Protein AF-A0A0Q5UNH4-F1 (afdb_monomer)

Nearest PDB structures (foldseek):
  7r5j-assembly1_T0  TM=3.420E-01  e=1.163E+00  Homo sapiens
  8b0h-assembly1_E  TM=2.039E-01  e=4.085E+00  Homo sapiens

Radius of gyration: 20.12 Å; Cα contacts (8 Å, |Δi|>4): 174; chains: 1; bounding box: 45×34×54 Å

Sequence (94 aa):
MYQSPNENFHIESNSGIGWKYLHYSKPEGEDFDKKDIKPTLHTIAFSQGVKIMFYGFGVHCNYNYAPYGLFNSKAERNFGGSSLNIGLSGSWNF

pLDDT: mean 80.59, std 14.58, range [40.84, 97.06]

Solvent-accessible surface area (backbone atoms only — not comparable to full-atom values): 5655 Å² total; per-residue (Å²): 133,89,74,71,97,75,67,49,60,50,76,47,78,47,77,48,78,45,81,44,79,46,79,57,80,73,71,90,50,80,83,51,70,79,46,95,65,80,56,71,44,49,28,66,26,42,33,47,29,44,34,46,36,47,72,42,36,28,46,33,42,35,40,37,43,30,49,34,22,80,72,31,92,88,45,54,85,82,38,59,50,74,49,79,47,74,50,77,48,78,55,83,88,130

Structure (mmCIF, N/CA/C/O backbone):
data_AF-A0A0Q5UNH4-F1
#
_entry.id   AF-A0A0Q5UNH4-F1
#
loop_
_atom_site.group_PDB
_atom_site.id
_atom_site.type_symbol
_atom_site.label_atom_id
_atom_site.label_alt_id
_atom_site.label_comp_id
_atom_site.label_asym_id
_atom_site.label_entity_id
_atom_site.label_seq_id
_atom_site.pdbx_PDB_ins_code
_atom_site.Cartn_x
_atom_site.Cartn_y
_atom_site.Cartn_z
_atom_site.occupancy
_atom_site.B_iso_or_equiv
_atom_site.auth_seq_id
_atom_site.auth_comp_id
_atom_site.auth_asym_id
_atom_site.auth_atom_id
_atom_site.pdbx_PDB_model_num
ATOM 1 N N . MET A 1 1 ? 16.840 -18.803 -10.138 1.00 40.84 1 MET A N 1
ATOM 2 C CA . MET A 1 1 ? 15.953 -18.095 -11.086 1.00 40.84 1 MET A CA 1
ATOM 3 C C . MET A 1 1 ? 16.789 -17.737 -12.298 1.00 40.84 1 MET A C 1
ATOM 5 O O . MET A 1 1 ? 17.784 -17.051 -12.127 1.00 40.84 1 MET A O 1
ATOM 9 N N . TYR A 1 2 ? 16.467 -18.280 -13.470 1.00 42.00 2 TYR A N 1
ATOM 10 C CA . TYR A 1 2 ? 17.137 -17.938 -14.726 1.00 42.00 2 TYR A CA 1
ATOM 11 C C . TYR A 1 2 ? 16.454 -16.679 -15.264 1.00 42.00 2 TYR A C 1
ATOM 13 O O . TYR A 1 2 ? 15.302 -16.752 -15.681 1.00 42.00 2 TYR A O 1
ATOM 21 N N . GLN A 1 3 ? 17.099 -15.519 -15.145 1.00 54.03 3 GLN A N 1
ATOM 22 C CA . GLN A 1 3 ? 16.600 -14.299 -15.777 1.00 54.03 3 GLN A CA 1
ATOM 23 C C . GLN A 1 3 ? 16.977 -14.335 -17.258 1.00 54.03 3 GLN A C 1
ATOM 25 O O . GLN A 1 3 ? 18.113 -14.661 -17.606 1.00 54.03 3 GLN A O 1
ATOM 30 N N . SER A 1 4 ? 16.005 -14.038 -18.122 1.00 50.91 4 SER A N 1
ATOM 31 C CA . SER A 1 4 ? 16.242 -13.865 -19.552 1.00 50.91 4 SER A CA 1
ATOM 32 C C . SER A 1 4 ? 17.335 -12.804 -19.749 1.00 50.91 4 SER A C 1
ATOM 34 O O . SER A 1 4 ? 17.233 -11.731 -19.151 1.00 50.91 4 SER A O 1
ATOM 36 N N . PRO A 1 5 ? 18.360 -13.046 -20.587 1.00 55.88 5 PRO A N 1
ATOM 37 C CA . PRO A 1 5 ? 19.453 -12.098 -20.811 1.00 55.88 5 PRO A CA 1
ATOM 38 C C . PRO A 1 5 ? 19.011 -10.742 -21.380 1.00 55.88 5 PRO A C 1
ATOM 40 O O . PRO A 1 5 ? 19.841 -9.854 -21.541 1.00 55.88 5 PRO A O 1
ATOM 43 N N . ASN A 1 6 ? 17.736 -10.595 -21.762 1.00 61.22 6 ASN A N 1
ATOM 44 C CA . ASN A 1 6 ? 17.262 -9.461 -22.542 1.00 61.22 6 ASN A CA 1
ATOM 45 C C . ASN A 1 6 ? 15.787 -9.106 -22.268 1.00 61.22 6 ASN A C 1
ATOM 47 O O . ASN A 1 6 ? 15.008 -8.893 -23.196 1.00 61.22 6 ASN A O 1
ATOM 51 N N . GLU A 1 7 ? 15.367 -9.049 -21.004 1.00 65.75 7 GLU A N 1
ATOM 52 C CA . GLU A 1 7 ? 14.030 -8.545 -20.649 1.00 65.75 7 GLU A CA 1
ATOM 53 C C .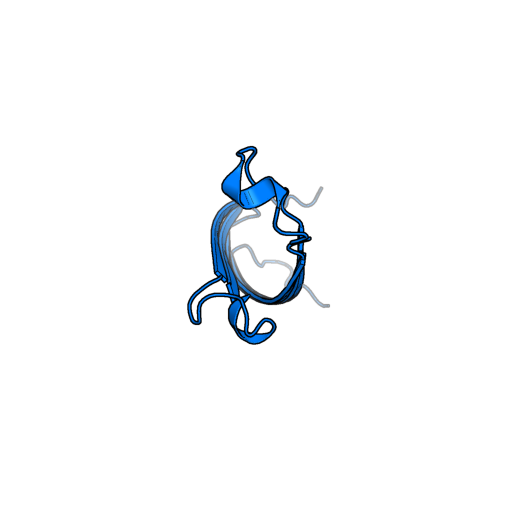 GLU A 1 7 ? 14.037 -7.028 -20.449 1.00 65.75 7 GLU A C 1
ATOM 55 O O . GLU A 1 7 ? 13.836 -6.492 -19.360 1.00 65.75 7 GLU A O 1
ATOM 60 N N . ASN A 1 8 ? 14.226 -6.319 -21.565 1.00 80.38 8 ASN A N 1
ATOM 61 C CA . ASN A 1 8 ? 14.017 -4.874 -21.634 1.00 80.38 8 ASN A CA 1
ATOM 62 C C . ASN A 1 8 ? 12.562 -4.484 -21.372 1.00 80.38 8 ASN A C 1
ATOM 64 O O . ASN A 1 8 ? 12.299 -3.310 -21.173 1.00 80.38 8 ASN A O 1
ATOM 68 N N . PHE A 1 9 ? 11.619 -5.425 -21.387 1.00 88.50 9 PHE A N 1
ATOM 69 C CA . PHE A 1 9 ? 10.236 -5.201 -20.995 1.00 88.50 9 PHE A CA 1
ATOM 70 C C . PHE A 1 9 ? 9.734 -6.387 -20.180 1.00 88.50 9 PHE A C 1
ATOM 72 O O . PHE A 1 9 ? 9.878 -7.528 -20.617 1.00 88.50 9 PHE A O 1
ATOM 79 N N . HIS A 1 10 ? 9.113 -6.120 -19.036 1.00 88.69 10 HIS A N 1
ATOM 80 C CA . HIS A 1 10 ? 8.410 -7.141 -18.268 1.00 88.69 10 HIS A CA 1
ATOM 81 C C . HIS A 1 10 ? 7.297 -6.529 -17.415 1.00 88.69 10 HIS A C 1
ATOM 83 O O . HIS A 1 10 ? 7.284 -5.332 -17.118 1.00 88.69 10 HIS A O 1
ATOM 89 N N . ILE A 1 11 ? 6.344 -7.374 -17.030 1.00 91.38 11 ILE A N 1
ATOM 90 C CA . ILE A 1 11 ? 5.234 -7.017 -16.150 1.00 91.38 11 ILE A CA 1
ATOM 91 C C . ILE A 1 11 ? 5.332 -7.893 -14.905 1.00 91.38 11 ILE A C 1
ATOM 93 O O . ILE A 1 11 ? 5.369 -9.118 -15.005 1.00 91.38 11 ILE A O 1
ATOM 97 N N . GLU A 1 12 ? 5.342 -7.269 -13.733 1.00 91.31 12 GLU A N 1
ATOM 98 C CA . GLU A 1 12 ? 5.322 -7.955 -12.445 1.00 91.31 12 GLU A CA 1
ATOM 99 C C . GLU A 1 12 ? 3.956 -7.777 -11.787 1.00 91.31 12 GLU A C 1
ATOM 101 O O . GLU A 1 12 ? 3.414 -6.672 -11.733 1.00 91.31 12 GLU A O 1
ATOM 106 N N . SER A 1 13 ? 3.431 -8.851 -11.2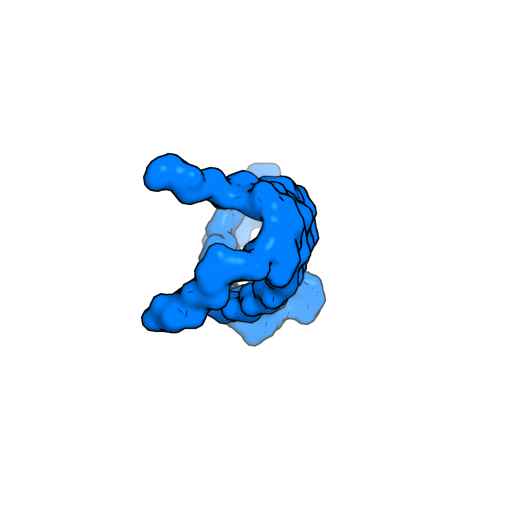09 1.00 93.38 13 SER A N 1
ATOM 107 C CA . SER A 1 13 ? 2.266 -8.813 -10.328 1.00 93.38 13 SER A CA 1
ATOM 108 C C . SER A 1 13 ? 2.693 -9.228 -8.927 1.00 93.38 13 SER A C 1
ATOM 110 O O . SER A 1 13 ? 3.410 -10.212 -8.762 1.00 93.38 13 SER A O 1
ATOM 112 N N . ASN A 1 14 ? 2.288 -8.457 -7.921 1.00 92.50 14 ASN A N 1
ATOM 113 C CA . ASN A 1 14 ? 2.688 -8.649 -6.531 1.00 92.50 14 ASN A CA 1
ATOM 114 C C . ASN A 1 14 ? 1.439 -8.732 -5.659 1.00 92.50 14 ASN A C 1
ATOM 116 O O . ASN A 1 14 ? 0.736 -7.735 -5.498 1.00 92.50 14 ASN A O 1
ATOM 120 N N . SER A 1 15 ? 1.180 -9.900 -5.082 1.00 96.38 15 SER A N 1
ATOM 121 C CA . SER A 1 15 ? 0.104 -10.106 -4.113 1.00 96.38 15 SER A CA 1
ATOM 122 C C . SER A 1 15 ? 0.701 -10.265 -2.721 1.00 96.38 15 SER A C 1
ATOM 124 O O . SER A 1 15 ? 1.721 -10.935 -2.555 1.00 96.38 15 SER A O 1
ATOM 126 N N . GLY A 1 16 ? 0.072 -9.667 -1.716 1.00 94.94 16 GLY A N 1
ATOM 127 C CA . GLY A 1 16 ? 0.544 -9.722 -0.339 1.00 94.94 16 GLY A CA 1
ATOM 128 C C . GLY A 1 16 ? -0.583 -9.963 0.650 1.00 94.94 16 GLY A C 1
ATOM 129 O O . GLY A 1 16 ? -1.709 -9.495 0.476 1.00 94.94 16 GLY A O 1
ATOM 130 N N . ILE A 1 17 ? -0.250 -10.681 1.718 1.00 95.00 17 ILE A N 1
ATOM 131 C CA . ILE A 1 17 ? -1.068 -10.807 2.920 1.00 95.00 17 ILE A CA 1
ATOM 132 C C . ILE A 1 17 ? -0.204 -10.315 4.077 1.00 95.00 17 ILE A C 1
ATOM 134 O O . ILE A 1 17 ? 0.951 -10.718 4.205 1.00 95.00 17 ILE A O 1
ATOM 138 N N . GLY A 1 18 ? -0.743 -9.426 4.902 1.00 91.75 18 GLY A N 1
ATOM 139 C CA . GLY A 1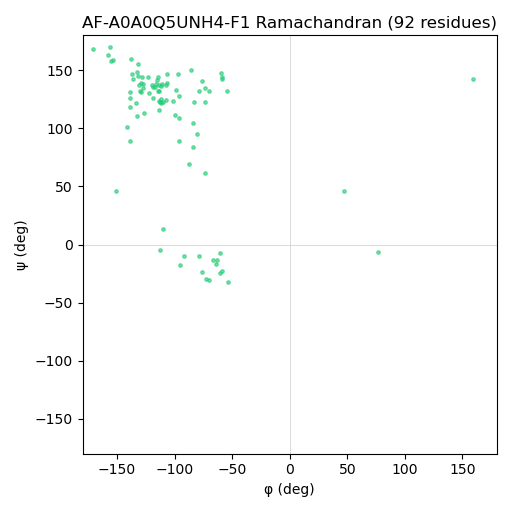 18 ? -0.029 -8.849 6.034 1.00 91.75 18 GLY A CA 1
ATOM 140 C C . GLY A 1 18 ? -0.901 -8.748 7.274 1.00 91.75 18 GLY A C 1
ATOM 141 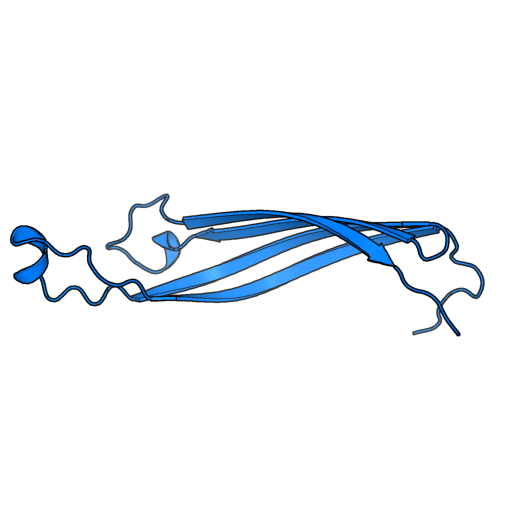O O . GLY A 1 18 ? -2.125 -8.730 7.192 1.00 91.75 18 GLY A O 1
ATOM 142 N N . TRP A 1 19 ? -0.267 -8.649 8.435 1.00 91.44 19 TRP A N 1
ATOM 143 C CA . TRP A 1 19 ? -0.937 -8.312 9.686 1.00 91.44 19 TRP A CA 1
ATOM 144 C C . TRP A 1 19 ? -0.791 -6.815 9.945 1.00 91.44 19 TRP A C 1
ATOM 146 O O . TRP A 1 19 ? 0.324 -6.290 9.915 1.00 91.44 19 TRP A O 1
ATOM 156 N N . LYS A 1 20 ? -1.897 -6.115 10.203 1.00 89.25 20 LYS A N 1
ATOM 157 C CA . LYS A 1 20 ? -1.873 -4.696 10.569 1.00 89.25 20 LYS A CA 1
ATOM 158 C C . LYS A 1 20 ? -2.340 -4.497 11.997 1.00 89.25 20 LYS A C 1
ATOM 160 O O . LYS A 1 20 ? -3.396 -4.984 12.387 1.00 89.25 20 LYS A O 1
ATOM 165 N N . TYR A 1 21 ? -1.563 -3.710 12.729 1.00 87.38 21 TYR A N 1
ATOM 166 C CA . TYR A 1 21 ? -1.885 -3.213 14.056 1.00 87.38 21 TYR A CA 1
ATOM 167 C C . TYR A 1 21 ? -2.084 -1.704 13.981 1.00 87.38 21 TYR A C 1
ATOM 169 O O . TYR A 1 21 ? -1.198 -0.985 13.523 1.00 87.38 21 TYR A O 1
ATOM 177 N N . LEU A 1 22 ? -3.255 -1.239 14.401 1.00 82.94 22 LEU A N 1
ATOM 178 C CA . LEU A 1 22 ? -3.568 0.173 14.533 1.00 82.94 22 LEU A CA 1
ATOM 179 C C . LEU A 1 22 ? -3.760 0.482 16.014 1.00 82.94 22 LEU A C 1
ATOM 181 O O . LEU A 1 22 ? -4.683 -0.025 16.653 1.00 82.94 22 LEU A O 1
ATOM 185 N N . HIS A 1 23 ? -2.872 1.319 16.536 1.00 81.81 23 HIS A N 1
ATOM 186 C CA . HIS A 1 23 ? -2.985 1.910 17.857 1.00 81.81 23 HIS A CA 1
ATOM 187 C C . HIS A 1 23 ? -3.263 3.394 17.671 1.00 81.81 23 HIS A C 1
ATOM 189 O O . HIS A 1 23 ? -2.482 4.078 17.009 1.00 81.81 23 HIS A O 1
ATOM 195 N N . TYR A 1 24 ? -4.367 3.885 18.223 1.00 73.00 24 TYR A N 1
ATOM 196 C CA . TYR A 1 24 ? -4.664 5.310 18.208 1.00 73.00 24 TYR A CA 1
ATOM 197 C C . TYR A 1 24 ? -4.982 5.809 19.610 1.00 73.00 24 TYR A C 1
ATOM 199 O O . TYR A 1 24 ? -5.593 5.113 20.422 1.00 73.00 24 TYR A O 1
ATOM 207 N N . SER A 1 25 ? -4.548 7.033 19.888 1.00 68.31 25 SER A N 1
ATOM 208 C CA . SER A 1 25 ? -4.929 7.736 21.103 1.00 68.31 25 SER A CA 1
ATOM 209 C C . SER A 1 25 ? -6.354 8.247 20.950 1.00 68.31 25 SER A C 1
ATOM 211 O O . SER A 1 25 ? -6.753 8.705 19.876 1.00 68.31 25 SER A O 1
ATOM 213 N N . LYS A 1 26 ? -7.135 8.162 22.026 1.00 69.94 26 LYS A N 1
ATOM 214 C CA . LYS A 1 26 ? -8.439 8.821 22.078 1.00 69.94 26 LYS A CA 1
ATOM 215 C C . LYS A 1 26 ? -8.258 10.341 21.879 1.00 69.94 26 LYS A C 1
ATOM 217 O O . LYS A 1 26 ? -7.259 10.879 22.359 1.00 69.94 26 LYS A O 1
ATOM 222 N N . PRO A 1 27 ? -9.188 11.028 21.196 1.00 67.12 27 PRO A N 1
ATOM 223 C CA . PRO A 1 27 ? -9.226 12.488 21.197 1.00 67.12 27 PRO A CA 1
ATOM 224 C C . PRO A 1 27 ? -9.379 13.009 22.634 1.00 67.12 27 PRO A C 1
ATOM 226 O O . PRO A 1 27 ? -10.104 12.402 23.425 1.00 67.12 27 PRO A O 1
ATOM 229 N N . GLU A 1 28 ? -8.714 14.114 22.969 1.00 64.50 28 GLU A N 1
ATOM 230 C CA . GLU A 1 28 ? -8.867 14.772 24.273 1.00 64.50 28 GLU A CA 1
ATOM 231 C C . GLU A 1 28 ? -10.255 15.433 24.373 1.00 64.50 28 GLU A C 1
ATOM 233 O O . GLU A 1 28 ? -10.700 16.102 23.438 1.00 64.50 2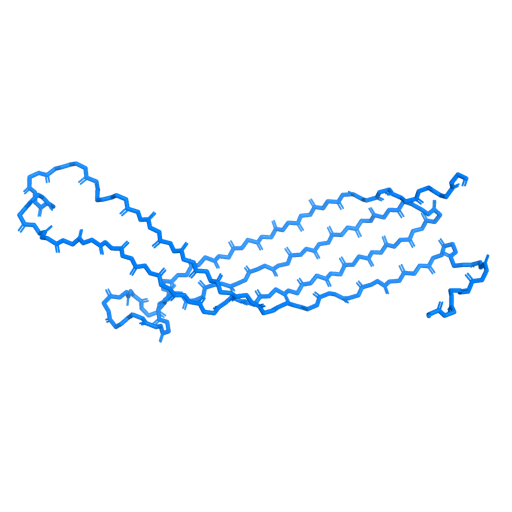8 GLU A O 1
ATOM 238 N N . GLY A 1 29 ? -10.966 15.211 25.485 1.00 68.75 29 GLY A N 1
ATOM 239 C CA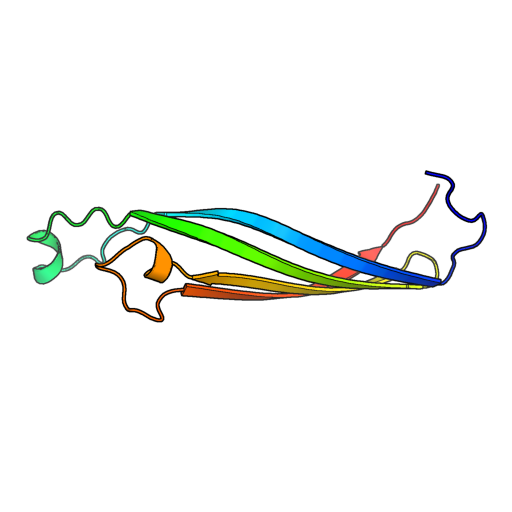 . GLY A 1 29 ? -12.316 15.737 25.715 1.00 68.75 29 GLY A CA 1
ATOM 240 C C . GLY A 1 29 ? -13.094 14.952 26.779 1.00 68.75 29 GLY A C 1
ATOM 241 O O . GLY A 1 29 ? -13.010 13.722 26.842 1.00 68.75 29 GLY A O 1
ATOM 242 N N . GLU A 1 30 ? -13.890 15.659 27.593 1.00 57.97 30 GLU A N 1
ATOM 243 C CA . GLU A 1 30 ? -14.521 15.130 28.820 1.00 57.97 30 GLU A CA 1
ATOM 244 C C . GLU A 1 30 ? -15.351 13.843 28.622 1.00 57.97 30 GLU A C 1
ATOM 246 O O . GLU A 1 30 ? -15.386 12.981 29.506 1.00 57.97 30 GLU A O 1
ATOM 251 N N . ASP A 1 31 ? -15.991 13.670 27.461 1.00 64.81 31 ASP A N 1
ATOM 252 C CA . ASP A 1 31 ? -16.832 12.502 27.153 1.00 64.81 31 ASP A CA 1
ATOM 253 C C . ASP A 1 31 ? -16.033 11.228 26.821 1.00 64.81 31 ASP A C 1
ATOM 255 O O . ASP A 1 31 ? -16.533 10.106 26.982 1.00 64.81 31 ASP A O 1
ATOM 259 N N . PHE A 1 32 ? -14.786 11.380 26.369 1.00 62.06 32 PHE A N 1
ATOM 260 C CA . PHE A 1 32 ? -13.881 10.270 26.054 1.00 62.06 32 PHE A CA 1
ATOM 261 C C . PHE A 1 32 ? -12.951 9.938 27.224 1.00 62.06 32 PHE A C 1
ATOM 263 O O . PHE A 1 32 ? -12.427 8.824 27.295 1.00 62.06 32 PHE A O 1
ATOM 270 N N . ASP A 1 33 ? -12.792 10.850 28.187 1.00 60.69 33 ASP A N 1
ATOM 271 C CA . ASP A 1 33 ? -11.965 10.624 29.373 1.00 60.69 33 ASP A CA 1
ATOM 272 C C . ASP A 1 33 ? -12.536 9.617 30.360 1.00 60.69 33 ASP A C 1
ATOM 274 O O . ASP A 1 33 ? -11.787 8.852 30.968 1.00 60.69 33 ASP A O 1
ATOM 278 N N . LYS A 1 34 ? -13.863 9.527 30.428 1.00 61.00 34 LYS A N 1
ATOM 279 C CA . LYS A 1 34 ? -14.577 8.550 31.261 1.00 61.00 34 LYS A CA 1
ATOM 280 C C . LYS A 1 34 ? -14.627 7.148 30.648 1.00 61.00 34 LYS A C 1
ATOM 282 O O . LYS A 1 34 ? -15.051 6.204 31.311 1.00 61.00 34 LYS A O 1
ATOM 287 N N . LYS A 1 35 ? -14.230 6.996 29.382 1.00 60.19 35 LYS A N 1
ATOM 288 C CA . LYS A 1 35 ? -14.223 5.713 28.677 1.00 60.19 35 LYS A CA 1
ATOM 289 C C . LYS A 1 35 ? -12.796 5.157 28.678 1.00 60.19 35 LYS A C 1
ATOM 291 O O . LYS A 1 35 ? -11.931 5.692 27.991 1.00 60.19 35 LYS A O 1
ATOM 296 N N . ASP A 1 36 ? -12.554 4.061 29.403 1.00 55.38 36 ASP A N 1
ATOM 297 C CA . ASP A 1 36 ? -11.295 3.289 29.339 1.00 55.38 36 ASP A CA 1
ATOM 298 C C . ASP A 1 36 ? -11.227 2.487 28.028 1.00 55.38 36 ASP A C 1
ATOM 300 O O . ASP A 1 36 ? -11.271 1.257 27.979 1.00 55.38 36 ASP A O 1
ATOM 304 N N . ILE A 1 37 ? -11.233 3.213 26.913 1.00 58.41 37 ILE A N 1
ATOM 305 C CA . ILE A 1 37 ? -11.058 2.660 25.581 1.00 58.41 37 ILE A CA 1
ATOM 306 C C . ILE A 1 37 ? -9.578 2.828 25.262 1.00 58.41 37 ILE A C 1
ATOM 308 O O . ILE A 1 37 ? -9.107 3.939 25.031 1.00 58.41 37 ILE A O 1
ATOM 312 N N . LYS A 1 38 ? -8.851 1.711 25.242 1.00 61.28 38 LYS A N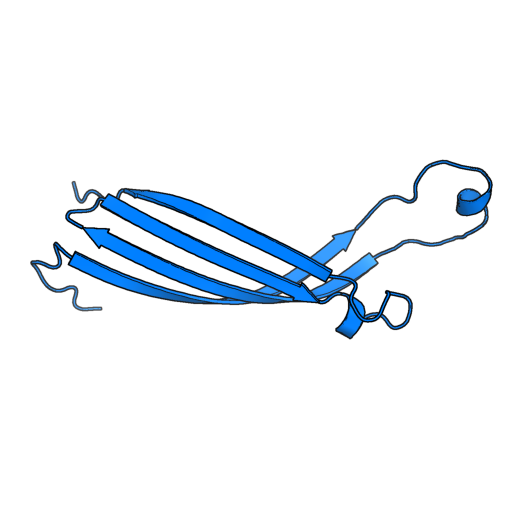 1
ATOM 313 C CA . LYS A 1 38 ? -7.548 1.585 24.583 1.00 61.28 38 LYS A CA 1
ATOM 314 C C . LYS A 1 38 ? -7.818 0.988 23.212 1.00 61.28 38 LYS A C 1
ATOM 316 O O . LYS A 1 38 ? -7.909 -0.237 23.108 1.00 61.28 38 LYS A O 1
ATOM 321 N N . PRO A 1 39 ? -8.068 1.798 22.177 1.00 65.69 39 PRO A N 1
ATOM 322 C CA . PRO A 1 39 ? -8.549 1.243 20.939 1.00 65.69 39 PRO A CA 1
ATOM 323 C C . PRO A 1 39 ? -7.363 0.686 20.157 1.00 65.69 39 PRO A C 1
ATOM 325 O O . PRO A 1 39 ? -6.628 1.380 19.456 1.00 65.69 39 PRO A O 1
ATOM 328 N N . THR A 1 40 ? -7.164 -0.610 20.334 1.00 76.38 40 THR A N 1
ATOM 329 C CA . THR A 1 40 ? -6.248 -1.418 19.551 1.00 76.38 40 THR A CA 1
ATOM 330 C C . THR A 1 40 ? -7.056 -2.200 18.533 1.00 76.38 40 THR A C 1
ATOM 332 O O . THR A 1 40 ? -7.992 -2.927 18.872 1.00 76.38 40 THR A O 1
ATOM 335 N N . LEU A 1 41 ? -6.719 -2.025 17.259 1.00 82.12 41 LEU A N 1
ATOM 336 C CA . LEU A 1 41 ? -7.359 -2.739 16.164 1.00 82.12 41 LEU A CA 1
ATOM 337 C C . LEU A 1 41 ? -6.329 -3.578 15.431 1.00 82.12 41 LEU A C 1
ATOM 339 O O . LEU A 1 41 ? -5.225 -3.131 15.121 1.00 82.12 41 LEU A O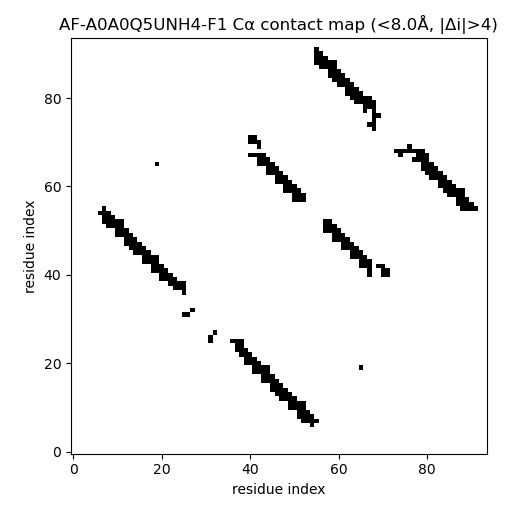 1
ATOM 343 N N . HIS A 1 42 ? -6.725 -4.806 15.138 1.00 87.25 42 HIS A N 1
ATOM 344 C CA . HIS A 1 42 ? -5.926 -5.752 14.389 1.00 87.25 42 HIS A CA 1
ATOM 345 C C . HIS A 1 42 ? -6.721 -6.210 13.180 1.00 87.25 42 HIS A C 1
ATOM 347 O O . HIS A 1 42 ? -7.939 -6.345 13.259 1.00 87.25 42 HIS A O 1
ATOM 353 N N . THR A 1 43 ? -6.047 -6.437 12.062 1.00 89.94 43 THR A N 1
ATOM 354 C CA . THR A 1 43 ? -6.673 -7.073 10.905 1.00 89.94 43 THR A CA 1
ATOM 355 C C . THR A 1 43 ? -5.643 -7.763 10.034 1.00 89.94 43 THR A C 1
ATOM 357 O O . THR A 1 43 ? -4.466 -7.396 10.021 1.00 89.94 43 THR A O 1
ATOM 360 N N . ILE A 1 44 ? -6.116 -8.722 9.248 1.00 91.31 44 ILE A N 1
ATOM 361 C CA . ILE A 1 44 ? -5.423 -9.158 8.042 1.00 91.31 44 ILE A CA 1
ATOM 362 C C . ILE A 1 44 ? -5.606 -8.071 6.979 1.00 91.31 44 ILE A C 1
ATOM 364 O O . ILE A 1 44 ? -6.703 -7.535 6.811 1.00 91.31 44 ILE A 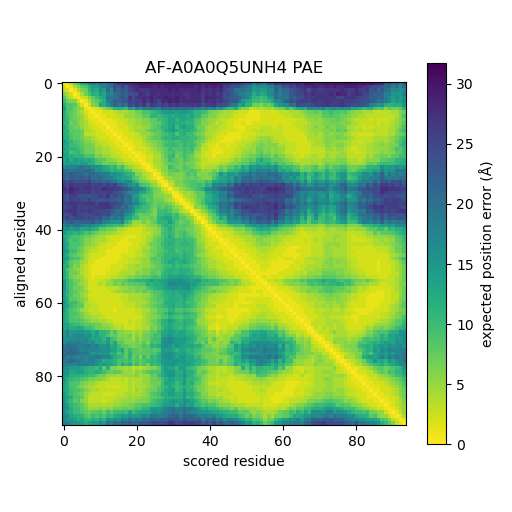O 1
ATOM 368 N N . ALA A 1 45 ? -4.525 -7.724 6.297 1.00 91.69 45 ALA A N 1
ATOM 369 C CA . ALA A 1 45 ? -4.501 -6.812 5.172 1.00 91.69 45 ALA A CA 1
ATOM 370 C C . ALA A 1 45 ? -4.107 -7.565 3.905 1.00 91.69 45 ALA A C 1
ATOM 372 O O . ALA A 1 45 ? -3.252 -8.449 3.936 1.00 91.69 45 ALA A O 1
ATOM 373 N N . PHE A 1 46 ? -4.709 -7.164 2.796 1.00 94.50 46 PHE A N 1
ATOM 374 C CA . PHE A 1 46 ? -4.436 -7.695 1.472 1.00 94.50 46 PHE A CA 1
ATOM 375 C C . PHE A 1 46 ? -3.835 -6.595 0.614 1.00 94.50 46 PHE A C 1
ATOM 377 O O . PHE A 1 46 ? -4.254 -5.437 0.697 1.00 94.50 46 PHE A O 1
ATOM 384 N N . SER A 1 47 ? -2.863 -6.952 -0.212 1.00 96.44 47 SER A N 1
ATOM 385 C CA . SER A 1 47 ? -2.304 -6.046 -1.200 1.00 96.44 47 SER A CA 1
ATOM 386 C C . SER A 1 47 ? -2.224 -6.707 -2.563 1.00 96.44 47 SER A C 1
ATOM 388 O O . SER A 1 47 ? -1.988 -7.909 -2.681 1.00 96.44 47 SER A O 1
ATOM 390 N N . GLN A 1 48 ? -2.444 -5.902 -3.594 1.00 97.06 48 GLN A N 1
ATOM 391 C CA . GLN A 1 48 ? -2.256 -6.294 -4.978 1.00 97.06 48 GLN A CA 1
ATOM 392 C C . GLN A 1 48 ? -1.603 -5.134 -5.709 1.00 97.06 48 GLN A C 1
ATOM 394 O O . GLN A 1 48 ? -2.098 -4.007 -5.684 1.00 97.06 48 GLN A O 1
ATOM 399 N N . GLY A 1 49 ? -0.492 -5.411 -6.371 1.00 96.38 49 GLY A N 1
ATOM 400 C CA . GLY A 1 49 ? 0.198 -4.446 -7.199 1.00 96.38 49 GLY A CA 1
ATOM 401 C C . GLY A 1 49 ? 0.553 -5.009 -8.556 1.00 96.38 49 GLY A C 1
ATOM 402 O O . GLY A 1 49 ? 0.697 -6.219 -8.728 1.00 96.38 49 GLY A O 1
ATOM 403 N N . VAL A 1 50 ? 0.699 -4.098 -9.507 1.00 96.25 50 VAL A N 1
ATOM 404 C CA . VAL A 1 50 ? 1.231 -4.362 -10.838 1.00 96.25 50 VAL A CA 1
ATOM 405 C C . VAL A 1 50 ? 2.348 -3.363 -11.091 1.00 96.25 50 VAL A C 1
ATOM 407 O O . VAL A 1 50 ? 2.224 -2.182 -10.750 1.00 96.25 50 VAL A O 1
ATOM 410 N N . LYS A 1 51 ? 3.441 -3.837 -11.679 1.00 94.94 51 LYS A N 1
ATOM 411 C CA . LYS A 1 51 ? 4.563 -3.021 -12.129 1.00 94.94 51 LYS A CA 1
ATOM 412 C C . LYS A 1 51 ? 4.851 -3.339 -13.584 1.00 94.94 51 LYS A C 1
ATOM 414 O O . LYS A 1 51 ? 4.888 -4.504 -13.962 1.00 94.94 51 LYS A O 1
ATOM 419 N N . ILE A 1 52 ? 5.053 -2.304 -14.384 1.00 93.12 52 ILE A N 1
ATOM 420 C CA . ILE A 1 52 ? 5.469 -2.415 -15.778 1.00 93.12 52 ILE A CA 1
ATOM 421 C C . ILE A 1 52 ? 6.867 -1.825 -15.866 1.00 93.12 52 ILE A C 1
ATOM 423 O O . ILE A 1 52 ? 7.071 -0.670 -15.490 1.00 93.12 52 ILE A O 1
ATOM 427 N N . MET A 1 53 ? 7.811 -2.619 -16.351 1.00 92.31 53 MET A N 1
ATOM 428 C CA . MET A 1 53 ? 9.216 -2.256 -16.478 1.00 92.31 53 MET A CA 1
ATOM 429 C C . MET A 1 53 ? 9.598 -2.185 -17.957 1.00 92.31 53 MET A C 1
ATOM 431 O O . MET A 1 53 ? 9.218 -3.052 -18.740 1.00 92.31 53 MET A O 1
ATOM 435 N N . PHE A 1 54 ? 10.358 -1.157 -18.322 1.00 88.94 54 PHE A N 1
ATOM 436 C CA . PHE A 1 54 ? 10.962 -0.931 -19.626 1.00 88.94 54 PHE A CA 1
ATOM 437 C C . PHE A 1 54 ? 12.397 -0.389 -19.464 1.00 88.94 54 PHE A C 1
ATOM 439 O O . PHE A 1 54 ? 12.592 0.675 -18.882 1.00 88.94 54 PHE A O 1
ATOM 446 N N . TYR A 1 55 ? 13.408 -1.112 -19.955 1.00 87.12 55 TYR A N 1
ATOM 447 C CA . TYR A 1 55 ? 14.838 -0.763 -19.889 1.00 87.12 55 TYR A CA 1
ATOM 448 C C . TYR A 1 55 ? 15.308 -0.303 -18.494 1.00 87.12 55 TYR A C 1
ATOM 450 O O . TYR A 1 55 ? 15.978 0.716 -18.340 1.00 87.12 55 TYR A O 1
ATOM 458 N N . GLY A 1 56 ? 14.922 -1.044 -17.451 1.00 84.00 56 GLY A N 1
ATOM 459 C CA . GLY A 1 56 ? 15.302 -0.739 -16.067 1.00 84.00 56 GLY A CA 1
ATOM 460 C C . GLY A 1 56 ? 14.525 0.415 -15.426 1.00 84.00 56 GLY A C 1
ATOM 461 O O . GLY A 1 56 ? 14.650 0.621 -14.226 1.00 84.00 56 GLY A O 1
ATOM 462 N N . PHE A 1 57 ? 13.679 1.132 -16.164 1.00 90.69 57 PHE A N 1
ATOM 463 C CA . PHE A 1 57 ? 12.704 2.070 -15.611 1.00 90.69 57 PHE A CA 1
ATOM 464 C C . PHE A 1 57 ? 11.342 1.392 -15.496 1.00 90.69 57 PHE A C 1
ATOM 466 O O . PHE A 1 57 ? 10.980 0.592 -16.347 1.00 90.69 57 PHE A O 1
ATOM 473 N N . GLY A 1 58 ? 10.532 1.725 -14.503 1.00 91.62 58 GLY A N 1
ATOM 474 C CA . GLY A 1 58 ? 9.165 1.234 -14.471 1.00 91.62 58 GLY A CA 1
ATOM 475 C C . GLY A 1 58 ? 8.214 2.057 -13.646 1.00 91.62 58 GLY A C 1
ATOM 476 O O . GLY A 1 58 ? 8.600 2.867 -12.808 1.00 91.62 58 GLY A O 1
ATOM 477 N N . VAL A 1 59 ? 6.943 1.814 -13.917 1.00 95.12 59 VAL A N 1
ATOM 478 C CA . VAL A 1 59 ? 5.802 2.394 -13.222 1.00 95.12 59 VAL A CA 1
ATOM 479 C C . VAL A 1 59 ? 5.130 1.289 -12.427 1.00 95.12 59 VAL A C 1
ATOM 481 O O . VAL A 1 59 ? 4.970 0.171 -12.919 1.00 95.12 59 VAL A O 1
ATOM 484 N N . HIS A 1 60 ? 4.726 1.581 -11.198 1.00 95.31 60 HIS A N 1
ATOM 485 C CA . HIS A 1 60 ? 3.973 0.640 -10.384 1.00 95.31 60 HIS A CA 1
ATOM 486 C C . HIS A 1 60 ? 2.760 1.288 -9.744 1.00 95.31 60 HIS A C 1
ATOM 488 O O . HIS A 1 60 ? 2.765 2.466 -9.389 1.00 95.31 60 HIS A O 1
ATOM 494 N N . CYS A 1 61 ? 1.734 0.468 -9.563 1.00 96.44 61 CYS A N 1
ATOM 495 C CA . CYS A 1 61 ? 0.548 0.782 -8.797 1.00 96.44 61 CYS A CA 1
ATOM 496 C C . CYS A 1 61 ? 0.304 -0.360 -7.812 1.00 96.44 61 CYS A C 1
ATOM 498 O O . CYS A 1 61 ? 0.347 -1.530 -8.196 1.00 96.44 61 CYS A O 1
ATOM 500 N N . ASN A 1 62 ? 0.074 -0.036 -6.545 1.00 96.38 62 ASN A N 1
ATOM 501 C CA . ASN A 1 62 ? -0.197 -1.005 -5.494 1.00 96.38 62 ASN A CA 1
ATOM 502 C C . ASN A 1 62 ? -1.392 -0.553 -4.656 1.00 96.38 62 ASN A C 1
ATOM 504 O O . ASN A 1 62 ? -1.372 0.523 -4.052 1.00 96.38 62 ASN A O 1
ATOM 508 N N . TYR A 1 63 ? -2.414 -1.397 -4.605 1.00 96.44 63 TYR A N 1
ATOM 509 C CA . TYR A 1 63 ? -3.577 -1.218 -3.757 1.00 96.44 63 TYR A CA 1
ATOM 510 C C . TYR A 1 63 ? -3.438 -2.059 -2.489 1.00 96.44 63 TYR A C 1
ATOM 512 O O . TYR A 1 63 ? -3.130 -3.248 -2.556 1.00 96.44 63 TYR A O 1
ATOM 520 N N . ASN A 1 64 ? -3.706 -1.447 -1.338 1.00 94.81 64 ASN A N 1
ATOM 521 C CA . ASN A 1 64 ? -3.753 -2.110 -0.041 1.00 94.81 64 ASN A CA 1
ATOM 522 C C . ASN A 1 64 ? -5.143 -1.957 0.563 1.00 94.81 64 ASN A C 1
ATOM 524 O O . ASN A 1 64 ? -5.687 -0.855 0.586 1.00 94.81 64 ASN A O 1
ATOM 528 N N . TYR A 1 65 ? -5.658 -3.034 1.143 1.00 93.88 65 TYR A N 1
ATOM 529 C CA . TYR A 1 65 ? -6.946 -3.081 1.818 1.00 93.88 65 TYR A CA 1
ATOM 530 C C . TYR A 1 65 ? -6.808 -3.722 3.201 1.00 93.88 65 TYR A C 1
ATOM 532 O O . TYR A 1 65 ? -6.168 -4.760 3.352 1.00 93.88 65 TYR A O 1
ATOM 540 N N . ALA A 1 66 ? -7.383 -3.089 4.221 1.00 92.88 66 ALA A N 1
ATOM 541 C CA . ALA A 1 66 ? -7.276 -3.486 5.622 1.00 92.88 66 ALA A CA 1
ATOM 542 C C . ALA A 1 66 ? -8.631 -3.337 6.345 1.00 92.88 66 ALA A C 1
ATOM 544 O O . ALA A 1 66 ? -8.917 -2.271 6.893 1.00 92.88 66 ALA A O 1
ATOM 545 N N . PRO A 1 67 ? -9.480 -4.376 6.346 1.00 89.62 67 PRO A N 1
ATOM 546 C CA . PRO A 1 67 ? -10.824 -4.336 6.927 1.00 89.62 67 PRO A CA 1
ATOM 547 C C . PRO A 1 67 ? -10.844 -4.614 8.441 1.00 89.62 67 PRO A C 1
ATOM 549 O O . PRO A 1 67 ? -11.123 -5.724 8.890 1.00 89.62 67 PRO A O 1
ATOM 552 N N . TYR A 1 68 ? -10.609 -3.585 9.253 1.00 84.69 68 TYR A N 1
ATOM 553 C CA . TYR A 1 68 ? -10.613 -3.695 10.719 1.00 84.69 68 TYR A CA 1
ATOM 554 C C . TYR A 1 68 ? -11.953 -4.156 11.326 1.00 84.69 68 TYR A C 1
ATOM 556 O O . TYR A 1 68 ? -11.954 -4.756 12.402 1.00 84.69 68 TYR A O 1
ATOM 564 N N . GLY A 1 69 ? -13.077 -3.948 10.634 1.00 79.00 69 GLY A N 1
ATOM 565 C CA . GLY A 1 69 ? -14.394 -4.452 11.044 1.00 79.00 69 GLY A CA 1
ATOM 566 C C . GLY A 1 69 ? -14.529 -5.984 11.072 1.00 79.00 69 GLY A C 1
ATOM 567 O O . GLY A 1 69 ? -15.444 -6.491 11.715 1.00 79.00 69 GLY A O 1
ATOM 568 N N . LEU A 1 70 ? -13.628 -6.746 10.431 1.00 76.56 70 LEU A N 1
ATOM 569 C CA . LEU A 1 70 ? -13.688 -8.220 10.439 1.00 76.56 70 LEU A CA 1
ATOM 570 C C . LEU A 1 70 ? -13.281 -8.840 11.782 1.00 76.56 70 LEU A C 1
ATOM 572 O O . LEU A 1 70 ? -13.759 -9.918 12.127 1.00 76.56 70 LEU A O 1
ATOM 576 N N . PHE A 1 71 ? -12.396 -8.180 12.530 1.00 76.25 71 PHE A N 1
ATOM 577 C CA . PHE A 1 71 ? -11.796 -8.732 13.752 1.00 76.25 71 PHE A CA 1
ATOM 578 C C . PHE A 1 71 ? -12.233 -8.005 15.025 1.00 76.25 71 PHE A C 1
ATOM 580 O O . PHE A 1 71 ? -11.878 -8.433 16.123 1.00 76.25 71 PHE A O 1
ATOM 587 N N . ASN A 1 72 ? -13.002 -6.920 14.910 1.00 73.25 72 ASN A N 1
ATOM 588 C CA . ASN A 1 72 ? -13.503 -6.184 16.063 1.00 73.25 72 ASN A CA 1
ATOM 589 C C . ASN A 1 72 ? -14.999 -5.884 15.924 1.00 73.25 72 ASN A C 1
ATOM 591 O O . ASN A 1 72 ? -15.401 -5.026 15.145 1.00 73.25 72 ASN A O 1
ATOM 595 N N . SER A 1 73 ? -15.815 -6.542 16.750 1.00 69.69 73 SER A N 1
ATOM 596 C CA . SER A 1 73 ? -17.272 -6.354 16.806 1.00 69.69 73 SER A CA 1
ATOM 597 C C . SER A 1 73 ? -17.712 -4.974 17.306 1.00 69.69 73 SER A C 1
ATOM 599 O O . SER A 1 73 ? -18.882 -4.623 17.170 1.00 69.69 73 SER A O 1
ATOM 601 N N . LYS A 1 74 ? -16.795 -4.194 17.892 1.00 69.94 74 LYS A N 1
ATOM 602 C CA . LYS A 1 74 ? -17.022 -2.809 18.327 1.00 69.94 74 LYS A CA 1
ATOM 603 C C . LYS A 1 74 ? -16.651 -1.782 17.254 1.00 69.94 74 LYS A C 1
ATOM 605 O O . LYS A 1 74 ? -16.939 -0.604 17.443 1.00 69.94 74 LYS A O 1
ATOM 610 N N . ALA A 1 75 ? -15.991 -2.197 16.171 1.00 70.06 75 ALA A N 1
ATOM 611 C CA . ALA A 1 75 ? -15.726 -1.339 15.022 1.00 70.06 75 ALA A CA 1
ATOM 612 C C . ALA A 1 75 ? -16.927 -1.369 14.065 1.00 70.06 75 ALA A C 1
ATOM 614 O O . ALA A 1 75 ? -17.640 -2.370 13.979 1.00 70.06 75 ALA A O 1
ATOM 615 N N . GLU A 1 76 ? -17.168 -0.276 13.337 1.00 73.31 76 GLU A N 1
ATOM 616 C CA . GLU A 1 76 ? -18.229 -0.266 12.328 1.00 73.31 76 GLU A CA 1
ATOM 617 C C . GLU A 1 76 ? -17.974 -1.345 11.269 1.00 73.31 76 GLU A C 1
ATOM 619 O O . GLU A 1 76 ? -16.832 -1.639 10.912 1.00 73.31 76 GLU A O 1
ATOM 624 N N . ARG A 1 77 ? -19.050 -1.916 10.715 1.00 70.06 77 ARG A N 1
ATOM 625 C CA . ARG A 1 77 ? -18.962 -3.047 9.776 1.00 70.06 77 ARG A CA 1
ATOM 626 C C . ARG A 1 77 ? -18.135 -2.740 8.517 1.00 70.06 77 ARG A C 1
ATOM 628 O O . ARG A 1 77 ? -17.599 -3.659 7.912 1.00 70.06 77 ARG A O 1
ATOM 635 N N . ASN A 1 78 ? -18.002 -1.461 8.163 1.00 75.19 78 ASN A N 1
ATOM 636 C CA . ASN A 1 78 ? -17.216 -0.975 7.026 1.00 75.19 78 ASN A CA 1
ATOM 637 C C . ASN A 1 78 ? -15.952 -0.202 7.455 1.00 75.19 78 ASN A C 1
ATOM 639 O O . ASN A 1 78 ? -15.343 0.480 6.633 1.00 75.19 78 ASN A O 1
ATOM 643 N N . PHE A 1 79 ? -15.551 -0.287 8.728 1.00 82.50 79 PHE A N 1
ATOM 644 C CA . PHE A 1 79 ? -14.357 0.384 9.229 1.00 82.50 79 PHE A CA 1
ATOM 645 C C . PHE A 1 79 ? -13.097 -0.333 8.732 1.00 82.50 79 PHE A C 1
ATOM 647 O O . PHE A 1 79 ? -12.891 -1.528 8.966 1.00 82.50 79 PHE A O 1
ATOM 654 N N . GLY A 1 80 ? -12.239 0.402 8.034 1.00 84.94 80 GLY A N 1
ATOM 655 C CA . GLY A 1 80 ? -11.067 -0.150 7.378 1.00 84.94 80 GLY A CA 1
ATOM 656 C C . GLY A 1 80 ? -10.142 0.931 6.839 1.00 84.94 80 GLY A C 1
ATOM 657 O O . GLY A 1 80 ? -10.499 2.104 6.779 1.00 84.94 80 GLY A O 1
ATOM 658 N N . GLY A 1 81 ? -8.943 0.525 6.439 1.00 87.25 81 GLY A N 1
ATOM 659 C CA . GLY A 1 81 ? -8.011 1.369 5.701 1.00 87.25 81 GLY A CA 1
ATOM 660 C C . GLY A 1 81 ? -7.840 0.863 4.276 1.00 87.25 81 GLY A C 1
ATOM 661 O O . GLY A 1 81 ? -7.644 -0.333 4.063 1.00 87.25 81 GLY A O 1
ATOM 662 N N . SER A 1 82 ? -7.847 1.770 3.306 1.00 92.38 82 SER A N 1
ATOM 663 C CA . SER A 1 82 ? -7.407 1.479 1.943 1.00 92.38 82 SER A CA 1
ATOM 664 C C . SER A 1 82 ? -6.405 2.521 1.480 1.00 92.38 82 SER A C 1
ATOM 666 O O . SER A 1 82 ? -6.601 3.707 1.735 1.00 92.38 82 SER A O 1
ATOM 668 N N . SER A 1 83 ? -5.355 2.096 0.785 1.00 93.44 83 SER A N 1
ATOM 669 C CA . SER A 1 83 ? -4.406 3.018 0.163 1.00 93.44 83 SER A CA 1
ATOM 670 C C . SER A 1 83 ? -4.050 2.573 -1.245 1.00 93.44 83 SER A C 1
ATOM 672 O O . SER A 1 83 ? -3.912 1.382 -1.523 1.00 93.44 83 SER A O 1
ATOM 674 N N . LEU A 1 84 ? -3.902 3.556 -2.127 1.00 95.69 84 LEU A N 1
ATOM 675 C CA . LEU A 1 84 ? -3.394 3.387 -3.477 1.00 95.69 84 LEU A CA 1
ATOM 676 C C . LEU A 1 84 ? -2.032 4.072 -3.542 1.00 95.69 84 LEU A C 1
ATOM 678 O O . LEU A 1 84 ? -1.931 5.265 -3.270 1.00 95.69 84 LEU A O 1
ATOM 682 N N . ASN A 1 85 ? -0.995 3.318 -3.885 1.00 95.19 85 ASN A N 1
ATOM 683 C CA . ASN A 1 85 ? 0.356 3.836 -4.050 1.00 95.19 85 ASN A CA 1
ATOM 684 C C . ASN A 1 85 ? 0.719 3.749 -5.524 1.00 95.19 85 ASN A C 1
ATOM 686 O O . ASN A 1 85 ? 0.654 2.667 -6.104 1.00 95.19 85 ASN A O 1
ATOM 690 N N . ILE A 1 86 ? 1.109 4.873 -6.111 1.00 96.25 86 ILE A N 1
ATOM 691 C CA . ILE A 1 86 ? 1.639 4.937 -7.471 1.00 96.25 86 ILE A CA 1
ATOM 692 C C . ILE A 1 86 ? 3.072 5.432 -7.361 1.00 96.25 86 ILE A C 1
ATOM 694 O O . ILE A 1 86 ? 3.343 6.378 -6.621 1.00 96.25 86 ILE A O 1
ATOM 698 N N . GLY A 1 87 ? 3.987 4.802 -8.085 1.00 95.56 87 GLY A N 1
ATOM 699 C CA . GLY A 1 87 ? 5.389 5.172 -8.026 1.00 95.56 87 GLY A CA 1
ATOM 700 C C . GLY A 1 87 ? 6.163 4.785 -9.269 1.00 95.56 87 GLY A C 1
ATOM 701 O O . GLY A 1 87 ? 5.686 4.062 -10.145 1.00 95.56 87 GLY A O 1
ATOM 702 N N . LEU A 1 88 ? 7.386 5.299 -9.318 1.00 94.31 88 LEU A N 1
ATOM 703 C CA . LEU A 1 88 ? 8.384 4.975 -10.324 1.00 94.31 88 LEU A CA 1
ATOM 704 C C . LEU A 1 88 ? 9.460 4.094 -9.680 1.00 94.31 88 LEU A C 1
ATOM 706 O O . LEU A 1 88 ? 9.767 4.252 -8.499 1.00 94.31 88 LEU A O 1
ATOM 710 N N . SER A 1 89 ? 10.033 3.166 -10.437 1.00 89.00 89 SER A N 1
ATOM 711 C CA . SER A 1 89 ? 11.135 2.304 -10.003 1.00 89.00 89 SER A CA 1
ATOM 712 C C . SER A 1 89 ? 12.256 2.304 -11.033 1.00 89.00 89 SER A C 1
ATOM 714 O O . SER A 1 89 ? 11.993 2.221 -12.227 1.00 89.00 89 SER A O 1
ATOM 716 N N . GLY A 1 90 ? 13.499 2.382 -10.564 1.00 86.31 90 GLY A N 1
ATOM 717 C CA . GLY A 1 90 ? 14.705 2.234 -11.376 1.00 86.31 90 GLY A CA 1
ATOM 718 C C . GLY A 1 90 ? 15.491 1.002 -10.933 1.00 86.31 90 GLY A C 1
ATOM 719 O O . GLY A 1 90 ? 15.609 0.735 -9.738 1.00 86.31 90 GLY A O 1
ATOM 720 N N . SER A 1 91 ? 16.007 0.226 -11.874 1.00 74.31 91 SER A N 1
ATOM 721 C CA . SER A 1 91 ? 16.877 -0.923 -11.635 1.00 74.31 91 SER A CA 1
ATOM 722 C C . SER A 1 91 ? 17.948 -0.932 -12.716 1.00 74.31 91 SER A C 1
ATOM 724 O O . SER A 1 91 ? 17.695 -1.311 -13.857 1.00 74.31 91 SER A O 1
ATOM 726 N N . TRP A 1 92 ? 19.137 -0.464 -12.346 1.00 71.62 92 TRP A N 1
ATOM 727 C CA . TRP A 1 92 ? 20.315 -0.438 -13.204 1.00 71.62 92 TRP A CA 1
ATOM 728 C C . TRP A 1 92 ? 21.291 -1.503 -12.711 1.00 71.62 92 TRP A C 1
ATOM 730 O O . TRP A 1 92 ? 21.650 -1.511 -11.535 1.00 71.62 92 TRP A O 1
ATOM 740 N N . ASN A 1 93 ? 21.688 -2.412 -13.598 1.00 62.59 93 ASN A N 1
ATOM 741 C CA . ASN A 1 93 ? 22.790 -3.332 -13.336 1.00 62.59 93 ASN A CA 1
ATOM 742 C C . ASN A 1 93 ? 24.095 -2.588 -13.664 1.00 62.59 93 ASN A C 1
ATOM 744 O O . ASN A 1 93 ? 24.221 -2.080 -14.780 1.00 62.59 93 ASN A O 1
ATOM 748 N N . PHE A 1 94 ? 25.007 -2.486 -12.693 1.00 56.19 94 PHE A N 1
ATOM 749 C CA . PHE A 1 94 ? 26.371 -1.972 -12.871 1.00 56.19 94 PHE A CA 1
ATOM 750 C C . PHE A 1 94 ? 27.344 -3.124 -13.108 1.00 56.19 94 PHE A C 1
ATOM 752 O O . PHE A 1 94 ? 27.140 -4.190 -12.481 1.00 56.19 94 PHE A O 1
#

Secondary structure (DSSP, 8-state):
----TT-SEEEEEEEEEEEEEEE-PPPSSHHHHTS----EEEEEEEEEEEEEEETTEEEEEEEEEE-GGGT-TTS-TT--EEEEEEEEEE----

Mean predicted aligned error: 9.46 Å

Foldseek 3Di:
DDDDPDCLKDKDKDKDKDKDWDFDDDDDDDVCVVDPDRDIFIFIKIKIKMWIHGNQKIKMKMKMWTQSLVPDVPDPVRDIDIDIDIDMGGDDDD